Protein AF-A0A6B3FIB8-F1 (afdb_monomer_lite)

Foldseek 3Di:
DDPDQPPDVLDWDKDKDWDVVVCVVV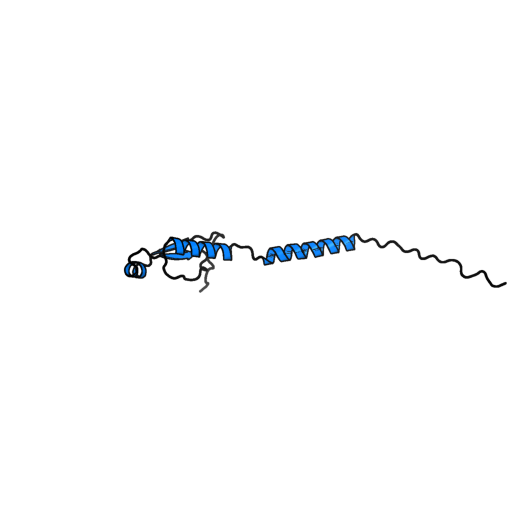VHTWIWIDTPNRPQDTDDTHPPVVNVVSSVVVNCVVVPPPCVVVVVVVVVVVVVVVVVVVVPDDPDPPPPDDDDDDDDDD

Secondary structure (DSSP, 8-state):
---------S---EEEEE-HHHHHHHTS--EEEEETTS-SPPPPPB-HHHHHHHHHHHHHHHHS--THHHHHHHHHHHHHHHHHHHHH---------------S--

Sequence (106 aa):
MLDRPHIADGRHLPNLTVDEDTSAAAGITQVRVTCSCGRMPQSAAETREQALAAHTAHVDTVSSPAATGQAWRSVGARVGMAMVAVLRWRPARSEAQPSDLVRDVL

pLDDT: mean 74.28, std 17.95, range [39.25, 95.38]

Radius of gyration: 33.74 Å; chains: 1; bounding box: 87×29×94 Å

Structure (mmCIF, N/CA/C/O backbone):
data_AF-A0A6B3FIB8-F1
#
_entry.id   AF-A0A6B3FIB8-F1
#
loop_
_atom_site.group_PDB
_atom_site.id
_atom_site.type_symbol
_atom_site.label_atom_id
_atom_site.label_alt_id
_atom_site.label_comp_id
_atom_site.label_asym_id
_atom_site.label_entity_id
_atom_site.label_seq_id
_atom_site.pdbx_PDB_ins_code
_atom_site.Cartn_x
_atom_site.Cartn_y
_atom_site.Cartn_z
_atom_site.occupancy
_atom_site.B_iso_or_equiv
_atom_site.auth_seq_id
_atom_site.auth_comp_id
_atom_site.auth_asym_id
_atom_site.auth_atom_id
_atom_site.pdbx_PDB_model_num
ATOM 1 N N . MET A 1 1 ? -18.320 1.769 -18.777 1.00 40.81 1 MET A N 1
ATOM 2 C CA . MET A 1 1 ? -17.967 2.455 -17.518 1.00 40.81 1 MET A CA 1
ATOM 3 C C . MET A 1 1 ? -16.450 2.557 -17.525 1.00 40.81 1 MET A C 1
ATOM 5 O O . MET A 1 1 ? -15.794 1.532 -17.432 1.00 40.81 1 MET A O 1
ATOM 9 N N . LEU A 1 2 ? -15.905 3.722 -17.883 1.00 39.25 2 LEU A N 1
ATOM 10 C CA . LEU A 1 2 ? -14.460 3.912 -18.034 1.00 39.25 2 LEU A CA 1
ATOM 11 C C . LEU A 1 2 ? -13.861 4.085 -16.639 1.00 39.25 2 LEU A C 1
ATOM 13 O O . LEU A 1 2 ? -14.087 5.116 -16.008 1.00 39.25 2 LEU A O 1
ATOM 17 N N . ASP A 1 3 ? -13.145 3.063 -16.173 1.00 42.03 3 ASP A N 1
ATOM 18 C CA . ASP A 1 3 ? -12.263 3.139 -15.012 1.00 42.03 3 ASP A CA 1
ATOM 19 C C . ASP A 1 3 ? -11.238 4.235 -15.301 1.00 42.03 3 ASP A C 1
ATOM 21 O O . ASP A 1 3 ? -10.385 4.106 -16.182 1.00 42.03 3 ASP A O 1
ATOM 25 N N . ARG A 1 4 ? -11.415 5.394 -14.669 1.00 44.62 4 ARG A N 1
ATOM 26 C CA . ARG A 1 4 ? -10.548 6.547 -14.880 1.00 44.62 4 ARG A CA 1
ATOM 27 C C . ARG A 1 4 ? -9.279 6.243 -14.088 1.00 44.62 4 ARG A C 1
ATOM 29 O O . ARG A 1 4 ? -9.367 6.220 -12.862 1.00 44.62 4 ARG A O 1
ATOM 36 N N . PRO A 1 5 ? -8.121 5.989 -14.728 1.00 49.47 5 PRO A N 1
ATOM 37 C CA . PRO A 1 5 ? -6.902 5.756 -13.976 1.00 49.47 5 PRO A CA 1
ATOM 38 C C . PRO A 1 5 ? -6.641 7.014 -13.153 1.00 49.47 5 PRO A C 1
ATOM 40 O O . PRO A 1 5 ? -6.468 8.104 -13.703 1.00 49.47 5 PRO A O 1
ATOM 43 N N . HIS A 1 6 ? -6.699 6.879 -11.830 1.00 50.97 6 HIS A N 1
ATOM 44 C CA . HIS A 1 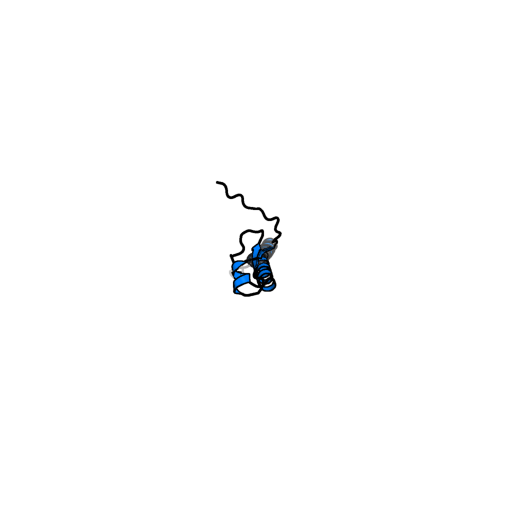6 ? -6.282 7.930 -10.922 1.00 50.97 6 HIS A CA 1
ATOM 45 C C . HIS A 1 6 ? -4.783 8.115 -11.153 1.00 50.97 6 HIS A C 1
ATOM 47 O O . HIS A 1 6 ? -3.965 7.300 -10.726 1.00 50.97 6 HIS A O 1
ATOM 53 N N . ILE A 1 7 ? -4.432 9.131 -11.942 1.00 45.31 7 ILE A N 1
ATOM 54 C CA . ILE A 1 7 ? -3.048 9.528 -12.168 1.00 45.31 7 ILE A CA 1
ATOM 55 C C . ILE A 1 7 ? -2.582 10.130 -10.844 1.00 45.31 7 ILE A C 1
ATOM 57 O O . ILE A 1 7 ? -2.758 11.315 -10.594 1.00 45.31 7 ILE A O 1
ATOM 61 N N . ALA A 1 8 ? -2.064 9.286 -9.953 1.00 53.12 8 ALA A N 1
ATOM 62 C CA . ALA A 1 8 ? -1.282 9.752 -8.822 1.00 53.12 8 ALA A CA 1
ATOM 63 C C . ALA A 1 8 ? -0.057 10.480 -9.398 1.00 53.12 8 ALA A C 1
ATOM 65 O O . ALA A 1 8 ? 0.618 9.919 -10.262 1.00 53.12 8 ALA A O 1
ATOM 66 N N . ASP A 1 9 ? 0.223 11.704 -8.937 1.00 55.25 9 ASP A N 1
ATOM 67 C CA . ASP A 1 9 ? 1.292 12.611 -9.407 1.00 55.25 9 ASP A CA 1
ATOM 68 C C . ASP A 1 9 ? 2.729 12.089 -9.146 1.00 55.25 9 ASP A C 1
ATOM 70 O O . ASP A 1 9 ? 3.627 12.828 -8.744 1.00 55.25 9 ASP A O 1
ATOM 74 N N . GLY A 1 10 ? 2.958 10.779 -9.243 1.00 62.00 10 GLY A N 1
ATOM 75 C CA . GLY A 1 10 ? 4.171 10.096 -8.795 1.00 62.00 10 GLY A CA 1
ATOM 76 C C . G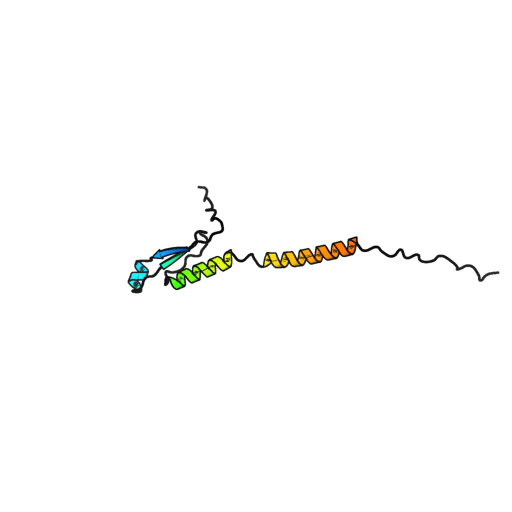LY A 1 10 ? 4.348 10.075 -7.271 1.00 62.00 10 GLY A C 1
ATOM 77 O O . GLY A 1 10 ? 5.268 9.431 -6.774 1.00 62.00 10 GLY A O 1
ATOM 78 N N . ARG A 1 11 ? 3.478 10.746 -6.502 1.00 74.31 11 ARG A N 1
ATOM 79 C CA . ARG A 1 11 ? 3.526 10.760 -5.034 1.00 74.31 11 ARG A CA 1
ATOM 80 C C . ARG A 1 11 ? 2.701 9.613 -4.453 1.00 74.31 11 ARG A C 1
ATOM 82 O O . ARG A 1 11 ? 1.473 9.600 -4.536 1.00 74.31 11 ARG A O 1
ATOM 89 N N . HIS A 1 12 ? 3.396 8.673 -3.821 1.00 85.69 12 HIS A N 1
ATOM 90 C CA . HIS A 1 12 ? 2.807 7.557 -3.089 1.00 85.69 12 HIS A CA 1
ATOM 91 C C . HIS A 1 12 ? 2.491 7.965 -1.644 1.00 85.69 12 HIS A C 1
ATOM 93 O O . HIS A 1 12 ? 3.342 7.879 -0.757 1.00 85.69 12 HIS A O 1
ATOM 99 N N . LEU A 1 13 ? 1.261 8.423 -1.405 1.00 88.00 13 LEU A N 1
ATOM 100 C CA . LEU A 1 13 ? 0.800 8.851 -0.083 1.00 88.00 13 LEU A CA 1
ATOM 101 C C . LEU A 1 13 ? 0.126 7.684 0.656 1.00 88.00 13 LEU A C 1
ATOM 103 O O . LEU A 1 13 ? -0.667 6.969 0.034 1.00 88.00 13 LEU A O 1
ATOM 107 N N . PRO A 1 14 ? 0.426 7.477 1.951 1.00 90.75 14 PRO A N 1
ATOM 108 C CA . PRO A 1 14 ? -0.262 6.484 2.763 1.00 90.75 14 PRO A CA 1
ATOM 109 C C . PRO A 1 14 ? -1.644 6.993 3.187 1.00 90.75 14 PRO A C 1
ATOM 111 O O . PRO A 1 14 ? -1.802 8.151 3.575 1.00 90.75 14 PRO A O 1
ATOM 114 N N . ASN A 1 15 ? -2.629 6.104 3.176 1.00 92.25 15 ASN A N 1
ATOM 115 C CA . ASN A 1 15 ? -3.943 6.299 3.775 1.00 92.25 15 ASN A CA 1
ATOM 116 C C . ASN A 1 15 ? -4.163 5.207 4.831 1.00 92.25 15 ASN A C 1
ATOM 118 O O . ASN A 1 15 ? -4.152 4.020 4.503 1.00 92.25 15 ASN A O 1
ATOM 122 N N . LEU A 1 16 ? -4.309 5.619 6.092 1.00 92.38 16 LEU A N 1
ATOM 123 C CA . LEU A 1 16 ? -4.489 4.735 7.242 1.00 92.38 16 LEU A CA 1
ATOM 124 C C . LEU A 1 16 ? -5.956 4.739 7.666 1.00 92.38 16 LEU A C 1
ATOM 126 O O . LEU A 1 16 ? -6.526 5.792 7.944 1.00 92.38 16 LEU A O 1
ATOM 130 N N . THR A 1 17 ? -6.531 3.550 7.778 1.00 93.62 17 THR A N 1
ATOM 131 C CA . THR A 1 17 ? -7.906 3.332 8.243 1.00 93.62 17 THR A CA 1
ATOM 132 C C . THR A 1 17 ? -7.879 2.427 9.462 1.00 93.62 17 THR A C 1
ATOM 134 O O . THR A 1 17 ? -7.194 1.407 9.442 1.00 93.62 17 THR A O 1
ATOM 137 N N . VAL A 1 18 ? -8.566 2.815 10.535 1.00 93.94 18 VAL A N 1
ATOM 138 C CA . VAL A 1 18 ? -8.679 1.983 11.740 1.00 93.94 18 VAL A CA 1
ATOM 139 C C . VAL A 1 18 ? -9.639 0.836 11.451 1.00 93.94 18 VAL A C 1
ATOM 141 O O . VAL A 1 18 ? -10.710 1.045 10.883 1.00 93.94 18 VAL A O 1
ATOM 144 N N . ASP A 1 19 ? -9.236 -0.375 11.816 1.00 92.88 19 ASP A N 1
ATOM 145 C CA . ASP A 1 19 ? -10.094 -1.552 11.780 1.00 92.88 19 ASP A CA 1
ATOM 146 C C . ASP A 1 19 ? -10.673 -1.743 13.183 1.00 92.88 19 ASP A C 1
ATOM 148 O O . ASP A 1 19 ? -10.009 -2.291 14.062 1.00 92.88 19 ASP A O 1
ATOM 152 N N . GLU A 1 20 ? -11.867 -1.198 13.421 1.00 92.75 20 GLU A N 1
ATOM 153 C CA . GLU A 1 20 ? -12.494 -1.178 14.752 1.00 92.75 20 GLU A CA 1
ATOM 154 C C . GLU A 1 20 ? -12.735 -2.593 15.297 1.00 92.75 20 GLU A C 1
ATOM 156 O O . GLU A 1 20 ? -12.464 -2.855 16.468 1.00 92.75 20 GLU A O 1
ATOM 161 N N . ASP A 1 21 ? -13.154 -3.530 14.443 1.00 92.94 21 ASP A N 1
ATOM 162 C CA . ASP A 1 21 ? -13.435 -4.915 14.835 1.00 92.94 21 ASP A CA 1
ATOM 163 C C . ASP A 1 21 ? -12.157 -5.638 15.271 1.00 92.94 21 ASP A C 1
ATOM 165 O O . ASP A 1 21 ? -12.094 -6.249 16.343 1.00 92.94 21 ASP A O 1
ATOM 169 N N . THR A 1 22 ? -11.101 -5.529 14.462 1.00 89.56 22 THR A N 1
ATOM 170 C CA . THR A 1 22 ? -9.809 -6.141 14.783 1.00 89.56 22 THR A CA 1
ATOM 171 C C . THR A 1 22 ? -9.160 -5.439 15.973 1.00 89.56 22 THR A C 1
ATOM 173 O O . THR A 1 22 ? -8.513 -6.090 16.793 1.00 89.56 22 THR A O 1
ATOM 176 N N . SER A 1 23 ? -9.372 -4.127 16.117 1.00 90.88 23 SER A N 1
ATOM 177 C CA . SER A 1 23 ? -8.885 -3.362 17.267 1.00 90.88 23 SER A CA 1
ATOM 178 C C . SER A 1 23 ? -9.544 -3.814 18.567 1.00 90.88 23 SER A C 1
ATOM 180 O O . SER A 1 23 ? -8.857 -4.051 19.562 1.00 90.88 23 SER A O 1
ATOM 182 N N . ALA A 1 24 ? -10.867 -3.988 18.556 1.00 93.00 24 ALA A N 1
ATOM 183 C CA . ALA A 1 24 ? -11.622 -4.484 19.699 1.00 93.00 24 ALA A CA 1
ATOM 184 C C . ALA A 1 24 ? -11.197 -5.910 20.079 1.00 93.00 24 ALA A C 1
ATOM 186 O O . ALA A 1 24 ? -10.986 -6.195 21.257 1.00 93.00 24 ALA A O 1
ATOM 187 N N . ALA A 1 25 ? -11.007 -6.788 19.089 1.00 92.69 25 ALA A N 1
ATOM 188 C CA . ALA A 1 25 ? -10.568 -8.163 19.314 1.00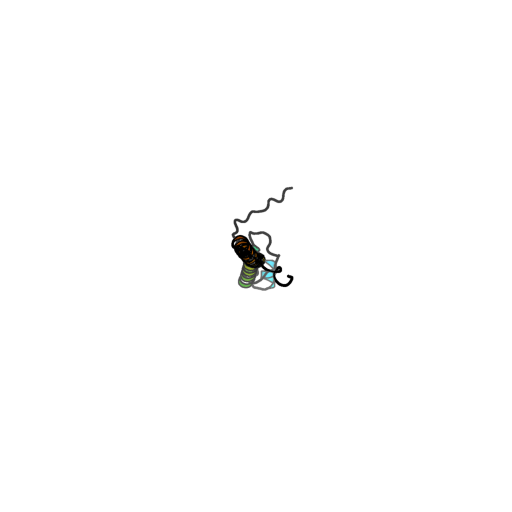 92.69 25 ALA A CA 1
ATOM 189 C C . ALA A 1 25 ? -9.130 -8.257 19.860 1.00 92.69 25 ALA A C 1
ATOM 191 O O . ALA A 1 25 ? -8.845 -9.111 20.699 1.00 92.69 25 ALA A O 1
ATOM 192 N N . ALA A 1 26 ? -8.225 -7.388 19.399 1.00 88.56 26 ALA A N 1
ATOM 193 C CA . ALA A 1 26 ? -6.824 -7.374 19.819 1.00 88.56 26 ALA A CA 1
ATOM 194 C C . ALA A 1 26 ? -6.571 -6.567 21.107 1.00 88.56 26 ALA A C 1
ATOM 196 O O . ALA A 1 26 ? -5.488 -6.663 21.683 1.00 88.56 26 ALA A O 1
ATOM 197 N N . GLY A 1 27 ? -7.530 -5.744 21.545 1.00 92.12 27 GLY A N 1
ATOM 198 C CA . GLY A 1 27 ? -7.365 -4.827 22.678 1.00 92.12 27 GLY A CA 1
ATOM 199 C C . GLY A 1 27 ? -6.365 -3.689 22.428 1.00 92.12 27 GLY A C 1
ATOM 200 O O . GLY A 1 27 ? -5.940 -3.027 23.373 1.00 92.12 27 GLY A O 1
ATOM 201 N N . ILE A 1 28 ? -5.975 -3.463 21.171 1.00 90.75 28 ILE A N 1
ATOM 202 C CA . ILE A 1 28 ? -5.039 -2.421 20.727 1.00 90.75 28 ILE A CA 1
ATOM 203 C C . ILE A 1 28 ? -5.506 -1.852 19.388 1.00 90.75 28 ILE A C 1
ATOM 205 O O . ILE A 1 28 ? -6.165 -2.549 18.627 1.00 90.75 28 ILE A O 1
ATOM 209 N N . THR A 1 29 ? -5.146 -0.608 19.062 1.00 93.88 29 THR A N 1
ATOM 210 C CA . THR A 1 29 ? -5.512 -0.006 17.769 1.00 93.88 29 THR A CA 1
ATOM 211 C C . THR A 1 29 ? -4.808 -0.714 16.613 1.00 93.88 29 THR A C 1
ATOM 213 O O . THR A 1 29 ? -3.582 -0.670 16.492 1.00 93.88 29 THR A O 1
ATOM 216 N N . GLN A 1 30 ? -5.606 -1.319 15.743 1.00 95.38 30 GLN A N 1
ATOM 217 C CA . GLN A 1 30 ? -5.198 -1.991 14.518 1.00 95.38 30 GLN A CA 1
ATOM 218 C C . GLN A 1 30 ? -5.615 -1.134 13.323 1.00 95.38 30 GLN A C 1
ATOM 220 O O . GLN A 1 30 ? -6.721 -0.593 13.272 1.00 95.38 30 GLN A O 1
ATOM 225 N N . VAL A 1 31 ? -4.717 -0.975 12.357 1.00 93.56 31 VAL A N 1
ATOM 226 C CA . VAL A 1 31 ? -4.933 -0.136 11.180 1.00 93.56 31 VAL A CA 1
ATOM 227 C C . VAL A 1 31 ? -4.584 -0.885 9.906 1.00 93.56 31 VAL A C 1
ATOM 229 O O . VAL A 1 31 ? -3.659 -1.692 9.856 1.00 93.56 31 VAL A O 1
ATOM 232 N N . ARG A 1 32 ? -5.311 -0.567 8.841 1.00 93.25 32 ARG A N 1
ATOM 233 C CA . ARG A 1 32 ? -4.992 -0.965 7.474 1.00 93.25 32 ARG A CA 1
ATOM 234 C C . ARG A 1 32 ? -4.423 0.227 6.737 1.00 93.25 32 ARG A C 1
ATOM 236 O O . ARG A 1 32 ? -4.956 1.336 6.837 1.00 93.25 32 ARG A O 1
ATOM 243 N N . VAL A 1 33 ? -3.364 -0.012 5.975 1.00 92.88 33 VAL A N 1
ATOM 244 C CA . VAL A 1 33 ? -2.776 0.992 5.096 1.00 92.88 33 VAL A CA 1
ATOM 245 C C . VAL A 1 33 ? -3.153 0.715 3.648 1.00 92.88 33 VAL A C 1
ATOM 247 O O . VAL A 1 33 ? -3.213 -0.427 3.198 1.00 92.88 33 VAL A O 1
ATOM 250 N N . THR A 1 34 ? -3.394 1.781 2.903 1.00 93.00 34 THR A N 1
ATOM 251 C CA . THR A 1 34 ? -3.494 1.751 1.447 1.00 93.00 34 THR A CA 1
ATOM 252 C C . THR A 1 34 ? -2.615 2.850 0.869 1.00 93.00 34 THR A C 1
ATOM 254 O O . THR A 1 34 ? -2.337 3.853 1.527 1.00 93.00 34 THR A O 1
ATOM 257 N N . CYS A 1 35 ? -2.161 2.671 -0.368 1.00 90.00 35 CYS A N 1
ATOM 258 C CA . CYS A 1 35 ? -1.422 3.704 -1.083 1.00 90.00 35 CYS A CA 1
ATOM 259 C C . CYS A 1 35 ? -2.354 4.443 -2.048 1.00 90.00 35 CYS A C 1
ATOM 261 O O . CYS A 1 35 ? -3.162 3.812 -2.733 1.00 90.00 35 CYS A O 1
ATOM 263 N N . SER A 1 36 ? -2.178 5.762 -2.180 1.00 88.44 36 SER A N 1
ATOM 264 C CA . SER A 1 36 ? -2.867 6.603 -3.175 1.00 88.44 36 SER A CA 1
ATOM 265 C C . SER A 1 36 ? -2.762 6.084 -4.615 1.00 88.44 36 SER A C 1
ATOM 267 O O . SER A 1 36 ? -3.599 6.406 -5.450 1.00 88.44 36 SER A O 1
ATOM 269 N N . CYS A 1 37 ? -1.760 5.255 -4.921 1.00 85.75 37 CYS A N 1
ATOM 270 C CA . CYS A 1 37 ? -1.603 4.634 -6.234 1.00 85.75 37 CYS A CA 1
ATOM 271 C C . CYS A 1 37 ? -2.650 3.544 -6.537 1.00 85.75 37 CYS A C 1
ATOM 273 O O . CYS A 1 37 ? -2.680 3.048 -7.662 1.00 85.75 37 CYS A O 1
ATOM 275 N N . GLY A 1 38 ? -3.434 3.107 -5.543 1.00 87.50 38 GLY A N 1
ATOM 276 C CA . GLY A 1 38 ? -4.462 2.067 -5.672 1.00 87.50 38 GLY A CA 1
ATOM 277 C C . GLY A 1 38 ? -3.937 0.652 -5.950 1.00 87.50 38 GLY A C 1
ATOM 278 O O . GLY A 1 38 ? -4.728 -0.269 -6.106 1.00 87.50 38 GLY A O 1
ATOM 279 N N . ARG A 1 39 ? -2.613 0.463 -6.023 1.00 87.12 39 ARG A N 1
ATOM 280 C CA . ARG A 1 39 ? -1.956 -0.811 -6.380 1.00 87.12 39 ARG A CA 1
ATOM 281 C C . ARG A 1 39 ? -1.312 -1.528 -5.197 1.00 87.12 39 ARG A C 1
ATOM 283 O O . ARG A 1 39 ? -0.689 -2.569 -5.386 1.00 87.12 39 ARG A O 1
ATOM 290 N N . MET A 1 40 ? -1.409 -0.963 -3.997 1.00 88.12 40 MET A N 1
ATOM 291 C CA . MET A 1 40 ? -0.900 -1.623 -2.801 1.00 88.12 40 MET A CA 1
ATOM 292 C C . MET A 1 40 ? -1.778 -2.847 -2.490 1.00 88.12 40 MET A C 1
ATOM 294 O O . MET A 1 40 ? -3.000 -2.694 -2.434 1.00 88.12 40 MET A O 1
ATOM 298 N N . PRO A 1 41 ? -1.192 -4.045 -2.310 1.00 87.12 41 PRO A N 1
ATOM 299 C CA . PRO A 1 41 ? -1.943 -5.225 -1.900 1.00 87.12 41 PRO A CA 1
ATOM 300 C C . PRO A 1 41 ? -2.692 -4.967 -0.594 1.00 87.12 41 PRO A C 1
ATOM 302 O O . PRO A 1 41 ? -2.180 -4.281 0.290 1.00 87.12 41 PRO A O 1
ATOM 305 N N . GLN A 1 42 ? -3.890 -5.536 -0.461 1.00 85.06 42 GLN A N 1
ATOM 306 C CA . GLN A 1 42 ? -4.619 -5.480 0.802 1.00 85.06 42 GLN A CA 1
ATOM 307 C C . GLN A 1 42 ? -3.848 -6.277 1.858 1.00 85.06 42 GLN A C 1
ATOM 309 O O . GLN A 1 42 ? -3.668 -7.486 1.717 1.00 85.06 42 GLN A O 1
ATOM 314 N N . SER A 1 43 ? -3.385 -5.593 2.900 1.00 80.56 43 SER A N 1
ATOM 315 C CA . SER A 1 43 ? -2.777 -6.215 4.072 1.00 80.56 43 SER A CA 1
ATOM 316 C C . SER A 1 43 ? -3.829 -6.470 5.154 1.00 80.56 43 SER A C 1
ATOM 318 O O . SER A 1 43 ? -4.922 -5.888 5.147 1.00 80.56 43 SER A O 1
ATOM 320 N N . ALA A 1 44 ? -3.491 -7.345 6.101 1.00 87.00 44 ALA A N 1
ATOM 321 C CA . ALA A 1 44 ? -4.244 -7.464 7.341 1.00 87.00 44 ALA A CA 1
ATOM 322 C C . ALA A 1 44 ? -4.200 -6.140 8.127 1.00 87.00 44 ALA A C 1
ATOM 324 O O . ALA A 1 44 ? -3.378 -5.261 7.844 1.00 87.00 44 ALA A O 1
ATOM 325 N N . ALA A 1 45 ? -5.109 -5.991 9.091 1.00 89.69 45 ALA A N 1
ATOM 326 C CA . ALA A 1 45 ? -4.999 -4.914 10.061 1.00 89.69 45 ALA A CA 1
ATOM 327 C C . ALA A 1 45 ? -3.816 -5.217 10.991 1.00 89.69 45 ALA A C 1
ATOM 329 O O . ALA A 1 45 ? -3.697 -6.330 11.503 1.00 89.69 45 ALA A O 1
ATOM 330 N N . GLU A 1 46 ? -2.932 -4.238 11.138 1.00 92.19 46 GLU A N 1
ATOM 331 C CA . GLU A 1 46 ? -1.671 -4.354 11.867 1.00 92.19 46 GLU A CA 1
ATOM 332 C C . GLU A 1 46 ? -1.471 -3.141 12.781 1.00 92.19 46 GLU A C 1
ATOM 334 O O . GLU A 1 46 ? -2.244 -2.176 12.757 1.00 92.19 46 GLU A O 1
ATOM 339 N N . THR A 1 47 ? -0.403 -3.136 13.583 1.00 93.88 47 THR A N 1
ATOM 340 C CA . THR A 1 47 ? -0.047 -1.915 14.309 1.00 93.88 47 THR A CA 1
ATOM 341 C C . THR A 1 47 ? 0.293 -0.799 13.321 1.00 93.88 47 THR A C 1
ATOM 343 O O . THR A 1 47 ? 0.727 -1.033 12.189 1.00 93.88 47 THR A O 1
ATOM 346 N N . ARG A 1 48 ? 0.140 0.457 13.752 1.00 90.94 48 ARG A N 1
ATOM 347 C CA . ARG A 1 48 ? 0.450 1.625 12.911 1.00 90.94 48 ARG A CA 1
ATOM 348 C C . ARG A 1 48 ? 1.855 1.571 12.307 1.00 90.94 48 ARG A C 1
ATOM 350 O O . ARG A 1 48 ? 2.045 1.959 11.159 1.00 90.94 48 ARG A O 1
ATOM 357 N N . GLU A 1 49 ? 2.830 1.118 13.082 1.00 92.06 49 GLU A N 1
ATOM 358 C CA . GLU A 1 49 ? 4.231 1.027 12.669 1.00 92.06 49 GLU A CA 1
ATOM 359 C C . GLU A 1 49 ? 4.430 -0.028 11.578 1.00 92.06 49 GLU A C 1
ATOM 361 O O . GLU A 1 49 ? 5.066 0.255 10.564 1.00 92.06 49 GLU A O 1
ATOM 366 N N . GLN A 1 50 ? 3.829 -1.208 11.749 1.00 92.69 50 GLN A N 1
ATOM 367 C CA . GLN A 1 50 ? 3.873 -2.291 10.764 1.00 92.69 50 GLN A CA 1
ATOM 368 C C . GLN A 1 50 ? 3.185 -1.880 9.458 1.00 92.69 50 GLN A C 1
ATOM 370 O O . GLN A 1 50 ? 3.768 -2.009 8.380 1.00 92.69 50 GLN A O 1
ATOM 375 N N . ALA A 1 51 ? 2.020 -1.239 9.558 1.00 92.00 51 ALA A N 1
ATOM 376 C CA . ALA A 1 51 ? 1.303 -0.714 8.406 1.00 92.00 51 ALA A CA 1
ATOM 377 C C . ALA A 1 51 ? 2.136 0.339 7.639 1.00 92.00 51 ALA A C 1
ATOM 379 O O . ALA A 1 51 ? 2.231 0.309 6.413 1.00 92.00 51 ALA A O 1
ATOM 380 N N . LEU A 1 52 ? 2.821 1.254 8.333 1.00 91.38 52 LEU A N 1
ATOM 381 C CA . LEU A 1 52 ? 3.707 2.225 7.676 1.00 91.38 52 LEU A CA 1
ATOM 382 C C . LEU A 1 52 ? 4.954 1.574 7.054 1.00 91.38 52 LEU A C 1
ATOM 384 O O . LEU A 1 52 ? 5.395 1.999 5.980 1.00 91.38 52 LEU A O 1
ATOM 388 N N . ALA A 1 53 ? 5.503 0.534 7.682 1.00 92.19 53 ALA A N 1
ATOM 389 C CA . ALA A 1 53 ? 6.600 -0.246 7.115 1.00 92.19 53 ALA A CA 1
ATOM 390 C C . ALA A 1 53 ? 6.171 -0.953 5.818 1.00 92.19 53 ALA A C 1
ATOM 392 O O . ALA A 1 53 ? 6.888 -0.882 4.820 1.00 92.19 53 ALA A O 1
ATOM 393 N N . ALA A 1 54 ? 4.970 -1.542 5.788 1.00 91.69 54 ALA A N 1
ATOM 394 C CA . ALA A 1 54 ? 4.398 -2.152 4.589 1.00 91.69 54 ALA A CA 1
ATOM 395 C C . ALA A 1 54 ? 4.207 -1.133 3.452 1.00 91.69 54 ALA A C 1
ATOM 397 O O . ALA A 1 54 ? 4.520 -1.426 2.296 1.00 91.69 54 ALA A O 1
ATOM 398 N N . HIS A 1 55 ? 3.753 0.089 3.765 1.00 91.69 55 HIS A N 1
ATOM 399 C CA . HIS A 1 55 ? 3.666 1.171 2.774 1.00 91.69 55 HIS A CA 1
ATOM 400 C C . HIS A 1 55 ? 5.040 1.555 2.234 1.00 91.69 55 HIS A C 1
ATOM 402 O O . HIS A 1 55 ? 5.205 1.694 1.028 1.00 91.69 55 HIS A O 1
ATOM 408 N N . THR A 1 56 ? 6.040 1.682 3.104 1.00 90.38 56 THR A N 1
ATOM 409 C CA . THR A 1 56 ? 7.407 2.036 2.695 1.00 90.38 56 THR A CA 1
ATOM 410 C C . THR A 1 56 ? 7.997 0.965 1.777 1.00 90.38 56 THR A C 1
ATOM 412 O O . THR A 1 56 ? 8.469 1.289 0.692 1.00 90.38 56 THR A O 1
ATOM 415 N N . ALA A 1 57 ? 7.851 -0.314 2.136 1.00 89.56 57 ALA A N 1
ATOM 416 C CA . ALA A 1 57 ? 8.262 -1.432 1.292 1.00 89.56 57 ALA A CA 1
ATOM 417 C C . ALA A 1 57 ? 7.548 -1.415 -0.071 1.00 89.56 57 ALA A C 1
ATOM 419 O O . ALA A 1 57 ? 8.177 -1.610 -1.110 1.00 89.56 57 ALA A O 1
ATOM 420 N N . HIS A 1 58 ? 6.244 -1.120 -0.094 1.00 89.56 58 HIS A N 1
ATOM 421 C CA . HIS A 1 58 ? 5.517 -0.930 -1.346 1.00 89.56 58 HIS A CA 1
ATOM 422 C C . HIS A 1 58 ? 6.126 0.206 -2.180 1.00 89.56 58 HIS A C 1
ATOM 424 O O . HIS A 1 58 ? 6.431 -0.012 -3.353 1.00 89.56 58 HIS A O 1
ATOM 430 N N . VAL A 1 59 ? 6.348 1.385 -1.589 1.00 87.81 59 VAL A N 1
ATOM 431 C CA . VAL A 1 59 ? 6.951 2.542 -2.271 1.00 87.81 59 VAL A CA 1
ATOM 432 C C . VAL A 1 59 ? 8.321 2.202 -2.843 1.00 87.81 59 VAL A C 1
ATOM 434 O O . VAL A 1 59 ? 8.575 2.533 -3.999 1.00 87.81 59 VAL A O 1
ATOM 437 N N . ASP A 1 60 ? 9.166 1.493 -2.102 1.00 85.00 60 ASP A N 1
ATOM 438 C CA . ASP A 1 60 ? 10.489 1.085 -2.574 1.00 85.00 60 ASP A CA 1
ATOM 439 C C . ASP A 1 60 ? 10.388 0.167 -3.795 1.00 85.00 60 ASP A C 1
ATOM 441 O O . ASP A 1 60 ? 11.098 0.365 -4.780 1.00 85.00 60 ASP A O 1
ATOM 445 N N . THR A 1 61 ? 9.454 -0.790 -3.797 1.00 83.50 61 THR A N 1
ATOM 446 C CA . THR A 1 61 ? 9.280 -1.701 -4.943 1.00 83.50 61 THR A CA 1
ATOM 447 C C . THR A 1 61 ? 8.804 -0.994 -6.212 1.00 83.50 61 THR A C 1
ATOM 449 O O . THR A 1 61 ? 9.234 -1.353 -7.306 1.00 83.50 61 THR A O 1
ATOM 452 N N . VAL A 1 62 ? 7.930 0.009 -6.086 1.00 79.56 62 VAL A N 1
ATOM 453 C CA . VAL A 1 62 ? 7.328 0.703 -7.239 1.00 79.56 62 VAL A CA 1
ATOM 454 C C . VAL A 1 62 ? 8.128 1.921 -7.697 1.00 79.56 62 VAL A C 1
ATOM 456 O O . VAL A 1 62 ? 8.032 2.298 -8.863 1.00 79.56 62 VAL A O 1
ATOM 459 N N . SER A 1 63 ? 8.910 2.530 -6.801 1.00 71.06 63 SER A N 1
ATOM 460 C CA . SER A 1 63 ? 9.745 3.703 -7.093 1.00 71.06 63 SER A CA 1
ATOM 461 C C . SER A 1 63 ? 11.140 3.323 -7.568 1.00 71.06 63 SER A C 1
ATOM 463 O O . SER A 1 63 ? 11.824 4.157 -8.158 1.00 71.06 63 SER A O 1
ATOM 465 N N . SER A 1 64 ? 11.580 2.085 -7.324 1.00 57.16 64 SER A N 1
ATOM 466 C CA . SER A 1 64 ? 12.867 1.622 -7.824 1.00 57.16 64 SER A CA 1
ATOM 467 C C . SER A 1 64 ? 12.804 1.541 -9.354 1.00 57.16 64 SER A C 1
ATOM 469 O O . SER A 1 64 ? 12.023 0.749 -9.894 1.00 57.16 64 SER A O 1
ATOM 471 N N . PRO A 1 65 ? 13.577 2.363 -10.094 1.00 51.72 65 PRO A N 1
ATOM 472 C CA . PRO A 1 65 ? 13.653 2.232 -11.536 1.00 51.72 65 PRO A CA 1
ATOM 473 C C . PRO A 1 65 ? 14.218 0.845 -11.800 1.00 51.72 65 PRO A C 1
ATOM 475 O O . PRO A 1 65 ? 15.362 0.566 -11.441 1.00 51.72 65 PRO A O 1
ATOM 478 N N . ALA A 1 66 ? 13.385 -0.029 -12.366 1.00 49.12 66 ALA A N 1
ATOM 479 C CA . ALA A 1 66 ? 13.727 -1.405 -12.678 1.00 49.12 66 ALA A CA 1
ATOM 480 C C . ALA A 1 66 ? 15.189 -1.488 -13.137 1.00 49.12 66 ALA A C 1
ATOM 482 O O . ALA A 1 66 ? 15.578 -0.819 -14.099 1.00 49.12 66 ALA A O 1
ATOM 483 N N . ALA A 1 67 ? 15.998 -2.291 -12.438 1.00 49.72 67 ALA A N 1
ATOM 484 C CA . ALA A 1 67 ? 17.421 -2.519 -12.711 1.00 49.72 67 ALA A CA 1
ATOM 485 C C . ALA A 1 67 ? 17.723 -2.832 -14.197 1.00 49.72 67 ALA A C 1
ATOM 487 O O . ALA A 1 67 ? 18.847 -2.672 -14.675 1.00 49.72 67 ALA A O 1
ATOM 488 N N . THR A 1 68 ? 16.692 -3.193 -14.961 1.00 46.72 68 THR A N 1
ATOM 489 C CA . THR A 1 68 ? 16.626 -3.215 -16.421 1.00 46.72 68 THR A CA 1
ATOM 490 C C . THR A 1 68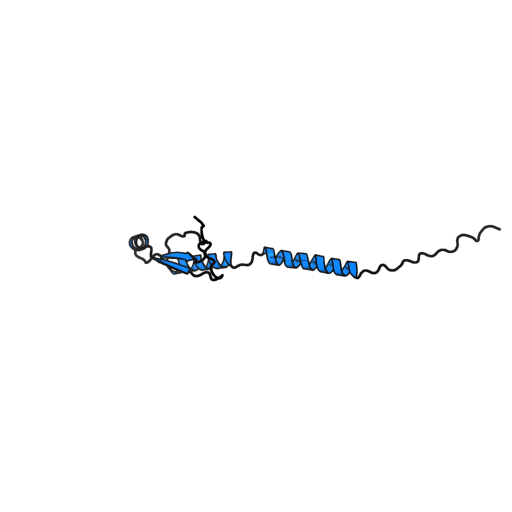 ? 17.213 -1.958 -17.083 1.00 46.72 68 THR A C 1
ATOM 492 O O . THR A 1 68 ? 17.979 -2.079 -18.034 1.00 46.72 68 THR A O 1
ATOM 495 N N . GLY A 1 69 ? 16.951 -0.747 -16.578 1.00 45.16 69 GLY A N 1
ATOM 496 C CA . GLY A 1 69 ? 17.448 0.496 -17.186 1.00 45.16 69 GLY A CA 1
ATOM 497 C C . GLY A 1 69 ? 18.973 0.653 -17.118 1.00 45.16 69 GLY A C 1
ATOM 498 O O . GLY A 1 69 ? 19.596 1.154 -18.054 1.00 45.16 69 GLY A O 1
ATOM 499 N N . GLN A 1 70 ? 19.608 0.181 -16.044 1.00 48.69 70 GLN A N 1
ATOM 500 C CA . GLN A 1 70 ? 21.060 0.282 -15.874 1.00 48.69 70 GLN A CA 1
ATOM 501 C C . GLN A 1 70 ? 21.811 -0.716 -16.767 1.00 48.69 70 GLN A C 1
ATOM 503 O O . GLN A 1 70 ? 22.831 -0.363 -17.367 1.00 48.69 70 GLN A O 1
ATOM 508 N N . ALA A 1 71 ? 21.266 -1.925 -16.935 1.00 53.06 71 ALA A N 1
ATOM 509 C CA . ALA A 1 71 ? 21.808 -2.920 -17.858 1.00 53.06 71 ALA A CA 1
ATOM 510 C C . ALA A 1 71 ? 21.817 -2.398 -19.307 1.00 53.06 71 ALA A C 1
ATOM 512 O O . ALA A 1 71 ? 22.853 -2.444 -19.975 1.00 53.06 71 ALA A O 1
ATOM 513 N N . TRP A 1 72 ? 20.712 -1.800 -19.767 1.00 52.19 72 TRP A N 1
ATOM 514 C CA . TRP A 1 72 ? 20.595 -1.271 -21.131 1.00 52.19 72 TRP A CA 1
ATOM 515 C C . TRP A 1 72 ? 21.536 -0.086 -21.396 1.00 52.19 72 TRP A C 1
ATOM 517 O O . TRP A 1 72 ? 22.109 0.006 -22.483 1.00 52.19 72 TRP A O 1
ATOM 527 N N . ARG A 1 73 ? 21.791 0.769 -20.392 1.00 55.59 73 ARG A N 1
ATOM 528 C CA . ARG A 1 73 ? 22.781 1.860 -20.504 1.00 55.59 73 ARG A CA 1
ATOM 529 C C . ARG A 1 73 ? 24.199 1.337 -20.749 1.00 55.59 73 ARG A C 1
ATOM 531 O O . ARG A 1 73 ? 24.923 1.904 -21.564 1.00 55.59 73 ARG A O 1
ATOM 538 N N . SER A 1 74 ? 24.591 0.248 -20.087 1.00 63.19 74 SER A N 1
ATOM 539 C CA . SER A 1 74 ? 25.926 -0.342 -20.260 1.00 63.19 74 SER A CA 1
ATOM 540 C C . SER A 1 74 ? 26.107 -1.042 -21.612 1.00 63.19 74 SER A C 1
ATOM 542 O O . SER A 1 74 ? 27.157 -0.909 -22.242 1.00 63.19 74 SER A O 1
ATOM 544 N N . VAL A 1 75 ? 25.073 -1.737 -22.096 1.00 64.94 75 VAL A N 1
ATOM 545 C CA . VAL A 1 75 ? 25.092 -2.400 -23.408 1.00 64.94 75 VAL A CA 1
ATOM 546 C C . VAL A 1 75 ? 25.136 -1.361 -24.528 1.00 64.94 75 VAL A C 1
ATOM 548 O O . VAL A 1 75 ? 25.989 -1.457 -25.410 1.00 64.94 75 VAL A O 1
ATOM 551 N N . GLY A 1 76 ? 24.303 -0.318 -24.451 1.00 65.69 76 GLY A N 1
ATOM 552 C CA . GLY A 1 76 ? 24.303 0.774 -25.427 1.00 65.69 76 GLY A CA 1
ATOM 553 C C . GLY A 1 76 ? 25.653 1.493 -25.522 1.00 65.69 76 GLY A C 1
ATOM 554 O O . GLY A 1 76 ? 26.124 1.776 -26.622 1.00 65.69 76 GLY A O 1
ATOM 555 N N . ALA A 1 77 ? 26.331 1.711 -24.390 1.00 73.69 77 ALA A N 1
ATOM 556 C CA . ALA A 1 77 ? 27.658 2.328 -24.366 1.00 73.69 77 ALA A CA 1
ATOM 557 C C . ALA A 1 77 ? 28.734 1.467 -25.054 1.00 73.69 77 ALA A C 1
ATOM 559 O O . ALA A 1 77 ? 29.571 1.995 -25.788 1.00 73.69 77 ALA A O 1
ATOM 560 N N . ARG A 1 78 ? 28.701 0.141 -24.858 1.00 75.12 78 ARG A N 1
ATOM 561 C CA . ARG A 1 78 ? 29.640 -0.791 -25.508 1.00 75.12 78 ARG A CA 1
ATOM 562 C C . ARG A 1 78 ? 29.448 -0.820 -27.022 1.00 75.12 78 ARG A C 1
ATOM 564 O O . ARG A 1 78 ? 30.430 -0.755 -27.757 1.00 75.12 78 ARG A O 1
ATOM 571 N N . VAL A 1 79 ? 28.195 -0.860 -27.476 1.00 77.75 79 VAL A N 1
ATOM 572 C CA . VAL A 1 79 ? 27.858 -0.827 -28.908 1.00 77.75 79 VAL A CA 1
ATOM 573 C C . VAL A 1 79 ? 28.267 0.510 -29.530 1.00 77.75 79 VAL A C 1
ATOM 575 O O . VAL A 1 79 ? 28.917 0.522 -30.572 1.00 77.75 79 VAL A O 1
ATOM 578 N N . GLY A 1 80 ? 27.973 1.630 -28.861 1.00 78.06 80 GLY A N 1
ATOM 579 C CA . GLY A 1 80 ? 28.378 2.960 -29.317 1.00 78.06 80 GLY A CA 1
ATOM 580 C C . GLY A 1 80 ? 29.897 3.101 -29.460 1.00 78.06 80 GLY A C 1
ATOM 581 O O . GLY A 1 80 ? 30.373 3.554 -30.499 1.00 78.06 80 GLY A O 1
ATOM 582 N N . MET A 1 81 ? 30.673 2.648 -28.467 1.00 78.06 81 MET A N 1
ATOM 583 C CA . MET A 1 81 ? 32.140 2.682 -28.547 1.00 78.06 81 MET A CA 1
ATOM 584 C C . MET A 1 81 ? 32.700 1.779 -29.652 1.00 78.06 81 MET A C 1
ATOM 586 O O . MET A 1 81 ? 33.607 2.201 -30.369 1.00 78.06 81 MET A O 1
ATOM 590 N N . ALA A 1 82 ? 32.146 0.577 -29.840 1.00 79.19 82 ALA A N 1
ATOM 591 C CA . ALA A 1 82 ? 32.558 -0.308 -30.928 1.00 79.19 82 ALA A CA 1
ATOM 592 C C . ALA A 1 82 ? 32.308 0.332 -32.305 1.00 79.19 82 ALA A C 1
ATOM 594 O O . ALA A 1 82 ? 33.170 0.286 -33.181 1.00 79.19 82 ALA A O 1
ATOM 595 N N . MET A 1 83 ? 31.166 0.999 -32.481 1.00 77.06 83 MET A N 1
ATOM 596 C CA . MET A 1 83 ? 30.815 1.661 -33.738 1.00 77.06 83 MET A CA 1
ATOM 597 C C . MET A 1 83 ? 31.730 2.858 -34.038 1.00 77.06 83 MET A C 1
ATOM 599 O O . MET A 1 83 ? 32.180 3.019 -35.172 1.00 77.06 83 MET A O 1
ATOM 603 N N . VAL A 1 84 ? 32.079 3.654 -33.020 1.00 82.31 84 VAL A N 1
ATOM 604 C CA . VAL A 1 84 ? 33.060 4.748 -33.149 1.00 82.31 84 VAL A CA 1
ATOM 605 C C . VAL A 1 84 ? 34.444 4.212 -33.522 1.00 82.31 84 VAL A C 1
ATOM 607 O O . VAL A 1 84 ? 35.116 4.801 -34.369 1.00 82.31 84 VAL A O 1
ATOM 610 N N . ALA A 1 85 ? 34.867 3.089 -32.936 1.00 82.25 85 ALA A N 1
ATOM 611 C CA . ALA A 1 85 ? 36.144 2.461 -33.264 1.00 82.25 85 ALA A CA 1
ATOM 612 C C . ALA A 1 85 ? 36.193 1.992 -34.727 1.00 82.25 85 ALA A C 1
ATOM 614 O O . ALA A 1 85 ? 37.180 2.253 -35.410 1.00 82.25 85 ALA A O 1
ATOM 615 N N . VAL A 1 86 ? 35.113 1.381 -35.229 1.00 79.38 86 VAL A N 1
ATOM 616 C CA . VAL A 1 86 ? 34.997 0.955 -36.635 1.00 79.38 86 VAL A CA 1
ATOM 617 C C . VAL A 1 86 ? 34.986 2.152 -37.586 1.00 79.38 86 VAL A C 1
ATOM 619 O O . VAL A 1 86 ? 35.720 2.157 -38.567 1.00 79.38 86 VAL A O 1
ATOM 622 N N . LEU A 1 87 ? 34.215 3.201 -37.285 1.00 80.19 87 LEU A N 1
ATOM 623 C CA . LEU A 1 87 ? 34.154 4.411 -38.118 1.00 80.19 87 LEU A CA 1
ATOM 624 C C . LEU A 1 87 ? 35.485 5.172 -38.159 1.00 80.19 87 LEU A C 1
ATOM 626 O O . LEU A 1 87 ? 35.799 5.832 -39.149 1.00 80.19 87 LEU A O 1
ATOM 630 N N . ARG A 1 88 ? 36.273 5.093 -37.083 1.00 78.25 88 ARG A N 1
ATOM 631 C CA . ARG A 1 88 ? 37.608 5.695 -37.007 1.00 78.25 88 ARG A CA 1
ATOM 632 C C . ARG A 1 88 ? 38.698 4.785 -37.584 1.00 78.25 88 ARG A C 1
ATOM 634 O O . ARG A 1 88 ? 39.819 5.252 -37.792 1.00 78.25 88 ARG A O 1
ATOM 641 N N . TRP A 1 89 ? 38.399 3.515 -37.855 1.00 76.81 89 TRP A N 1
ATOM 642 C CA . TRP A 1 89 ? 39.365 2.583 -38.416 1.00 76.81 89 TRP A CA 1
ATOM 643 C C . TRP A 1 89 ? 39.652 2.948 -39.873 1.00 76.81 89 TRP A C 1
ATOM 645 O O . TRP A 1 89 ? 38.831 2.759 -40.768 1.00 76.81 89 TRP A O 1
ATOM 655 N N . ARG A 1 90 ? 40.842 3.501 -40.114 1.00 73.50 90 ARG A N 1
ATOM 656 C CA . ARG A 1 90 ? 41.402 3.619 -41.458 1.00 73.50 90 ARG A CA 1
ATOM 657 C C . ARG A 1 90 ? 42.303 2.410 -41.691 1.00 73.50 90 ARG A C 1
ATOM 659 O O . ARG A 1 90 ? 43.328 2.321 -41.013 1.00 73.50 90 ARG A O 1
ATOM 666 N N . PRO A 1 91 ? 41.963 1.490 -42.607 1.00 63.44 91 PRO A N 1
ATOM 667 C CA . PRO A 1 91 ? 42.894 0.439 -42.974 1.00 63.44 91 PRO A CA 1
ATOM 668 C C . PRO A 1 91 ? 44.133 1.096 -43.590 1.00 63.44 91 PRO A C 1
ATOM 670 O O . PRO A 1 91 ? 44.023 1.933 -44.490 1.00 63.44 91 PRO A O 1
ATOM 673 N N . ALA A 1 92 ? 45.316 0.743 -43.085 1.00 58.06 92 ALA A N 1
ATOM 674 C CA . ALA A 1 92 ? 46.556 1.054 -43.776 1.00 58.06 92 ALA A CA 1
ATOM 675 C C . ALA A 1 92 ? 46.470 0.398 -45.159 1.00 58.06 92 ALA A C 1
ATOM 677 O O . ALA A 1 92 ? 46.283 -0.814 -45.263 1.00 58.06 92 ALA A O 1
ATOM 678 N N . ARG A 1 93 ? 46.527 1.211 -46.217 1.00 57.38 93 ARG A N 1
ATOM 679 C CA . ARG A 1 93 ? 46.613 0.740 -47.599 1.00 57.38 93 ARG A CA 1
ATOM 680 C C . ARG A 1 93 ? 47.869 -0.131 -47.685 1.00 57.38 93 ARG A C 1
ATOM 682 O O . ARG A 1 93 ? 48.973 0.398 -47.651 1.00 57.38 93 ARG A O 1
ATOM 689 N N . SER A 1 94 ? 47.709 -1.453 -47.722 1.00 53.88 94 SER A N 1
ATOM 690 C CA . SER A 1 94 ? 48.823 -2.366 -47.958 1.00 53.88 94 SER A CA 1
ATOM 691 C C . SER A 1 94 ? 49.203 -2.258 -49.431 1.00 53.88 94 SER A C 1
ATOM 693 O O . SER A 1 94 ? 48.602 -2.903 -50.290 1.00 53.88 94 SER A O 1
ATOM 695 N N . GLU A 1 95 ? 50.167 -1.399 -49.737 1.00 52.22 95 GLU A N 1
ATOM 696 C CA . GLU A 1 95 ? 50.903 -1.465 -50.995 1.00 52.22 95 GLU A CA 1
ATOM 697 C C . GLU A 1 95 ? 51.761 -2.737 -50.971 1.00 52.22 95 GLU A C 1
ATOM 699 O O . GLU A 1 95 ? 52.895 -2.746 -50.501 1.00 52.22 95 GLU A O 1
ATOM 704 N N . ALA A 1 96 ? 51.183 -3.851 -51.423 1.00 47.97 96 ALA A N 1
ATOM 705 C CA . ALA A 1 96 ? 51.930 -5.055 -51.756 1.00 47.97 96 ALA A CA 1
ATOM 706 C C . ALA A 1 96 ? 52.541 -4.883 -53.163 1.00 47.97 96 ALA A C 1
ATOM 708 O O . ALA A 1 96 ? 51.887 -5.082 -54.182 1.00 47.97 96 ALA A O 1
ATOM 709 N N . GLN A 1 97 ? 53.785 -4.411 -53.148 1.00 54.38 97 GLN A N 1
ATOM 710 C CA . GLN A 1 97 ? 54.889 -4.490 -54.116 1.00 54.38 97 GLN A CA 1
ATOM 711 C C . GLN A 1 97 ? 54.713 -5.385 -55.375 1.00 54.38 97 GLN A C 1
ATOM 713 O O . GLN A 1 97 ? 54.603 -6.605 -55.237 1.00 54.38 97 GLN A O 1
ATOM 718 N N . PRO A 1 98 ? 54.831 -4.825 -56.602 1.00 54.81 98 PRO A N 1
ATOM 719 C CA . PRO A 1 98 ? 55.022 -5.590 -57.835 1.00 54.81 98 PRO A CA 1
ATOM 720 C C . PRO A 1 98 ? 56.361 -5.258 -58.534 1.00 54.81 98 PRO A C 1
ATOM 722 O O . PRO A 1 98 ? 56.421 -4.309 -59.307 1.00 54.81 98 PRO A O 1
ATOM 725 N N . SER A 1 99 ? 57.415 -6.042 -58.275 1.00 54.94 99 SER A N 1
ATOM 726 C CA . SER A 1 99 ? 58.682 -6.152 -59.051 1.00 54.94 99 SER A CA 1
ATOM 727 C C . SER A 1 99 ? 59.663 -6.970 -58.188 1.00 54.94 99 SER A C 1
ATOM 729 O O . SER A 1 99 ? 59.813 -6.657 -57.012 1.00 54.94 99 SER A O 1
ATOM 731 N N . ASP A 1 100 ? 60.311 -8.066 -58.581 1.00 49.91 100 ASP A N 1
ATOM 732 C CA . ASP A 1 100 ? 60.830 -8.495 -59.874 1.00 49.91 100 ASP A CA 1
ATOM 733 C C . ASP A 1 100 ? 60.863 -10.033 -59.925 1.00 49.91 100 ASP A C 1
ATOM 735 O O . ASP A 1 100 ? 61.537 -10.675 -59.122 1.00 49.91 100 ASP A O 1
ATOM 739 N N . LEU A 1 101 ? 60.163 -10.633 -60.889 1.00 52.44 101 LEU A N 1
ATOM 740 C CA . LEU A 1 101 ? 60.315 -12.046 -61.254 1.00 52.44 101 LEU A CA 1
ATOM 741 C C . LEU A 1 101 ? 60.630 -12.153 -62.750 1.00 52.44 101 LEU A C 1
ATOM 743 O O . LEU A 1 101 ? 59.952 -12.868 -63.471 1.00 52.44 101 LEU A O 1
ATOM 747 N N . VAL A 1 102 ? 61.611 -11.390 -63.245 1.00 57.19 102 VAL A N 1
ATOM 748 C CA . VAL A 1 102 ? 62.174 -11.578 -64.596 1.00 57.19 102 VAL A CA 1
ATOM 749 C C . VAL A 1 102 ? 63.641 -11.139 -64.603 1.00 57.19 102 VAL A C 1
ATOM 751 O O . VAL A 1 102 ? 63.966 -10.039 -65.042 1.00 57.19 102 VAL A O 1
ATOM 754 N N . ARG A 1 103 ? 64.546 -11.986 -64.104 1.00 52.97 103 ARG A N 1
ATOM 755 C CA . ARG 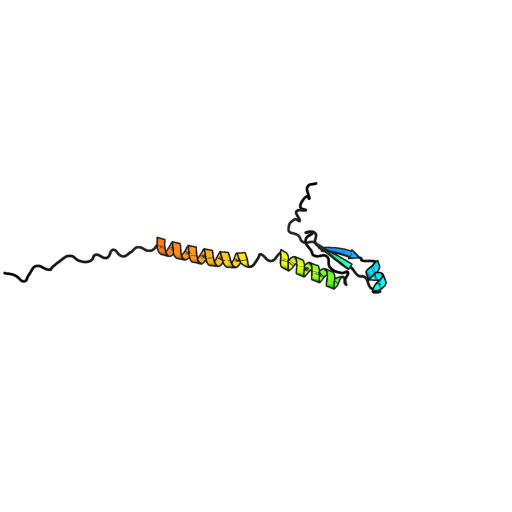A 1 103 ? 65.975 -11.916 -64.458 1.00 52.97 103 ARG A CA 1
ATOM 756 C C . ARG A 1 103 ? 66.700 -13.198 -64.060 1.00 52.97 103 ARG A C 1
ATOM 758 O O . ARG A 1 103 ? 67.475 -13.200 -63.124 1.00 52.97 103 ARG A O 1
ATOM 765 N N . ASP A 1 104 ? 66.388 -14.284 -64.758 1.00 49.12 104 ASP A N 1
ATOM 766 C CA . ASP A 1 104 ? 67.227 -15.492 -64.790 1.00 49.12 104 ASP A CA 1
ATOM 767 C C . ASP A 1 104 ? 66.849 -16.375 -65.993 1.00 49.12 104 ASP A C 1
ATOM 769 O O . ASP A 1 104 ? 66.551 -17.552 -65.848 1.00 49.12 104 ASP A O 1
ATOM 773 N N . VAL A 1 105 ? 66.806 -15.801 -67.203 1.00 48.47 105 VAL A N 1
ATOM 774 C CA . VAL A 1 105 ? 66.962 -16.548 -68.467 1.00 48.47 105 VAL A CA 1
ATOM 775 C C . VAL A 1 105 ? 67.533 -15.588 -69.519 1.00 48.47 105 VAL A C 1
ATOM 777 O O . VAL A 1 105 ? 66.928 -14.543 -69.762 1.00 48.47 105 VAL A O 1
ATOM 780 N N . LEU A 1 106 ? 68.625 -16.036 -70.154 1.00 46.12 106 LEU A N 1
ATOM 781 C CA . LEU A 1 106 ? 69.430 -15.467 -71.256 1.00 46.12 106 LEU A CA 1
ATOM 782 C C . LEU A 1 106 ? 70.610 -14.571 -70.860 1.00 46.12 106 LEU A C 1
ATOM 784 O O . LEU A 1 106 ? 70.409 -13.380 -70.542 1.00 46.12 106 LEU A O 1
#